Protein AF-A0A161XXF6-F1 (afdb_monomer_lite)

Structure (mmCIF, N/CA/C/O backbone):
data_AF-A0A161XXF6-F1
#
_entry.id   AF-A0A161XXF6-F1
#
loop_
_atom_site.group_PDB
_atom_site.id
_atom_site.type_symbol
_atom_site.label_atom_id
_atom_site.label_alt_id
_atom_site.label_comp_id
_atom_site.label_asym_id
_atom_site.label_entity_id
_atom_site.label_seq_id
_atom_site.pdbx_PDB_ins_code
_atom_site.Cartn_x
_atom_site.Cartn_y
_atom_site.Cartn_z
_atom_site.occupancy
_atom_site.B_iso_or_equiv
_atom_site.auth_seq_id
_atom_site.auth_comp_id
_atom_site.auth_asym_id
_atom_site.auth_atom_id
_atom_site.pdbx_PDB_model_num
ATOM 1 N N . LYS A 1 1 ? -40.944 -19.145 13.066 1.00 47.69 1 LYS A N 1
ATOM 2 C CA . LYS A 1 1 ? -40.219 -17.885 12.767 1.00 47.69 1 LYS A CA 1
ATOM 3 C C . LYS A 1 1 ? -38.837 -18.257 12.249 1.00 47.69 1 LYS A C 1
ATOM 5 O O . LYS A 1 1 ? -38.021 -18.710 13.036 1.00 47.69 1 LYS A O 1
ATOM 10 N N . GLN A 1 2 ? -38.621 -18.173 10.940 1.00 48.03 2 GLN A N 1
ATOM 11 C CA . GLN A 1 2 ? -37.328 -18.435 10.308 1.00 48.03 2 GLN A CA 1
ATOM 12 C C . GLN A 1 2 ? -36.567 -17.102 10.291 1.00 48.03 2 GLN A C 1
ATOM 14 O O . GLN A 1 2 ? -37.094 -16.112 9.785 1.00 48.03 2 GLN A O 1
ATOM 19 N N . LEU A 1 3 ? -35.402 -17.041 10.943 1.00 46.12 3 LEU A N 1
ATOM 20 C CA . LEU A 1 3 ? -34.532 -15.865 10.924 1.00 46.12 3 LEU A CA 1
ATOM 21 C C . LEU A 1 3 ? -33.946 -15.727 9.517 1.00 46.12 3 LEU A C 1
ATOM 23 O O . LEU A 1 3 ? -33.063 -16.489 9.132 1.00 46.12 3 LEU A O 1
ATOM 27 N N . GLY A 1 4 ? -34.466 -14.773 8.747 1.00 45.09 4 GLY A N 1
ATOM 28 C CA . GLY A 1 4 ? -33.866 -14.360 7.486 1.00 45.09 4 GLY A CA 1
ATOM 29 C C . GLY A 1 4 ? -32.522 -13.700 7.768 1.00 45.09 4 GLY A C 1
ATO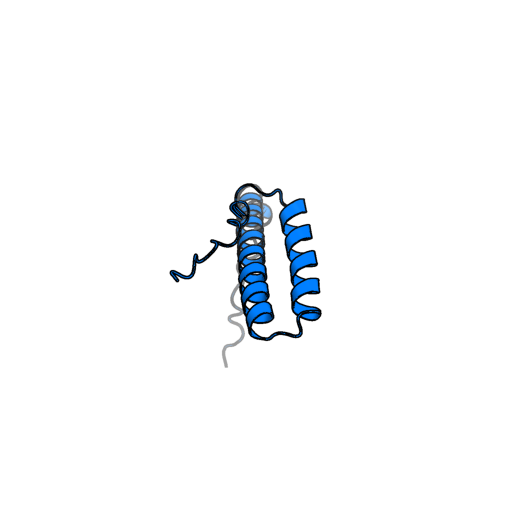M 30 O O . GLY A 1 4 ? -32.478 -12.559 8.223 1.00 45.09 4 GLY A O 1
ATOM 31 N N . LEU A 1 5 ? -31.436 -14.431 7.524 1.00 50.31 5 LEU A N 1
ATOM 32 C CA . LEU A 1 5 ? -30.093 -13.871 7.436 1.00 50.31 5 LEU A CA 1
ATOM 33 C C . LEU A 1 5 ? -30.073 -12.960 6.206 1.00 50.31 5 LEU A C 1
ATOM 35 O O . LEU A 1 5 ? -29.970 -13.433 5.078 1.00 50.31 5 LEU A O 1
ATOM 39 N N . GLN A 1 6 ? -30.253 -11.658 6.423 1.00 44.66 6 GLN A N 1
ATOM 40 C CA . GLN A 1 6 ? -30.001 -10.663 5.390 1.00 44.66 6 GLN A CA 1
ATOM 41 C C . GLN A 1 6 ? -28.502 -10.701 5.101 1.00 44.66 6 GLN A C 1
ATOM 43 O O . GLN A 1 6 ? -27.688 -10.348 5.955 1.00 44.66 6 GLN A O 1
ATOM 48 N N . GLU A 1 7 ? -28.145 -11.199 3.919 1.00 45.03 7 GLU A N 1
ATOM 49 C CA . GLU A 1 7 ? -26.790 -11.093 3.399 1.00 45.03 7 GLU A CA 1
ATOM 50 C C . GLU A 1 7 ? -26.411 -9.609 3.400 1.00 45.03 7 GLU A C 1
ATOM 52 O O . GLU A 1 7 ? -27.068 -8.785 2.760 1.00 45.03 7 GLU A O 1
ATOM 57 N N . ALA A 1 8 ? -25.371 -9.265 4.163 1.00 50.56 8 ALA A N 1
ATOM 58 C CA . ALA A 1 8 ? -24.756 -7.950 4.094 1.00 50.56 8 ALA A CA 1
ATOM 59 C C . ALA A 1 8 ? -24.468 -7.625 2.617 1.00 50.56 8 ALA A C 1
ATOM 61 O O . ALA A 1 8 ? -24.064 -8.528 1.873 1.00 50.56 8 ALA A O 1
ATOM 62 N N . PRO A 1 9 ? -24.686 -6.377 2.161 1.00 40.59 9 PRO A N 1
ATOM 63 C CA . PRO A 1 9 ? -24.431 -6.017 0.776 1.00 40.59 9 PRO A CA 1
ATOM 64 C C . PRO A 1 9 ? -23.005 -6.439 0.424 1.00 40.59 9 PRO A C 1
ATOM 66 O O . PRO A 1 9 ? -22.054 -6.028 1.088 1.00 40.59 9 PRO A O 1
ATOM 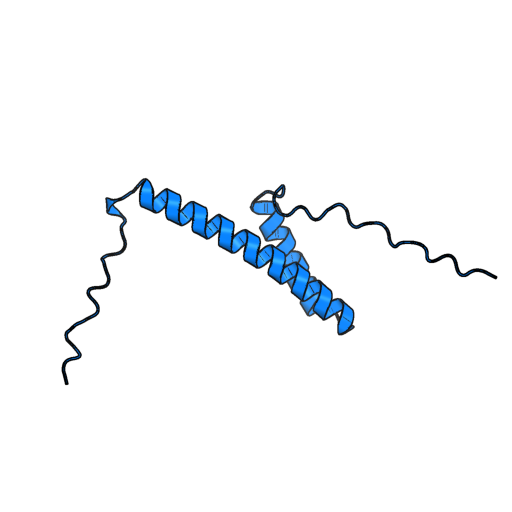69 N N . LYS A 1 10 ? -22.878 -7.305 -0.592 1.00 50.12 10 LYS A N 1
ATOM 70 C CA . LYS A 1 10 ? -21.594 -7.679 -1.190 1.00 50.12 10 LYS A CA 1
ATOM 71 C C . LYS A 1 10 ? -20.843 -6.381 -1.457 1.00 50.12 10 LYS A C 1
ATOM 73 O O . LYS A 1 10 ? -21.258 -5.618 -2.331 1.00 50.12 10 LYS A O 1
ATOM 78 N N . GLU A 1 11 ? -19.786 -6.125 -0.679 1.00 48.31 11 GLU A N 1
ATOM 79 C CA . GLU A 1 11 ? -18.851 -5.037 -0.955 1.00 48.31 11 GLU A CA 1
ATOM 80 C C . GLU A 1 11 ? -18.537 -5.091 -2.456 1.00 48.31 11 GLU A C 1
ATOM 82 O O . GLU A 1 11 ? -18.277 -6.190 -2.969 1.00 48.31 11 GLU A O 1
ATOM 87 N N . PRO A 1 12 ? -18.628 -3.964 -3.189 1.00 49.53 12 PRO A N 1
ATOM 88 C CA . PRO A 1 12 ? -18.323 -3.960 -4.610 1.00 49.53 12 PRO A CA 1
ATOM 89 C C . PRO A 1 12 ? -16.950 -4.595 -4.758 1.00 49.53 12 PRO A C 1
ATOM 91 O O . PRO A 1 12 ? -16.012 -4.162 -4.089 1.00 49.53 12 PRO A O 1
ATOM 94 N N . ALA A 1 13 ? -16.890 -5.678 -5.542 1.00 49.09 13 ALA A N 1
ATOM 95 C CA . ALA A 1 13 ? -15.732 -6.550 -5.666 1.00 49.09 13 ALA A CA 1
ATOM 96 C C . ALA A 1 13 ? -14.453 -5.716 -5.586 1.00 49.09 13 ALA A C 1
ATOM 98 O O . ALA A 1 13 ? -14.196 -4.892 -6.467 1.00 49.09 13 ALA A O 1
ATOM 99 N N . HIS A 1 14 ? -13.716 -5.891 -4.486 1.00 59.28 14 HIS A N 1
ATOM 100 C CA . HIS A 1 14 ? -12.510 -5.148 -4.137 1.00 59.28 14 HIS A CA 1
ATOM 101 C C . HIS A 1 14 ? -11.372 -5.587 -5.066 1.00 59.28 14 HIS A C 1
ATOM 103 O O . HIS A 1 14 ? -10.358 -6.145 -4.649 1.00 59.28 14 HIS A O 1
ATOM 109 N N . ASP A 1 15 ? -11.572 -5.422 -6.373 1.00 75.00 15 ASP A N 1
ATOM 110 C CA . ASP A 1 15 ? -10.658 -5.870 -7.400 1.00 75.00 15 ASP A CA 1
ATOM 111 C C . ASP A 1 15 ? -9.519 -4.860 -7.484 1.00 75.00 15 ASP A C 1
ATOM 113 O O . ASP A 1 15 ? -9.430 -4.016 -8.379 1.00 75.00 15 ASP A O 1
ATOM 117 N N . LEU A 1 16 ? -8.614 -4.967 -6.510 1.00 77.88 16 LEU A N 1
ATOM 118 C CA . LEU A 1 16 ? -7.371 -4.209 -6.391 1.00 77.88 16 LEU A CA 1
ATOM 119 C C . LEU A 1 16 ? -6.561 -4.201 -7.699 1.00 77.88 16 LEU A C 1
ATOM 121 O O . LEU A 1 16 ? -5.685 -3.353 -7.901 1.00 77.88 16 LEU A O 1
ATOM 125 N N . LYS A 1 17 ? -6.813 -5.154 -8.610 1.00 73.94 17 LYS A N 1
ATOM 126 C CA . LYS A 1 17 ? -6.183 -5.213 -9.932 1.00 73.94 17 LYS A CA 1
ATOM 127 C C . LYS A 1 17 ? -6.627 -4.067 -10.847 1.00 73.94 17 LYS A C 1
ATOM 129 O O . LYS A 1 17 ? -5.790 -3.618 -11.628 1.00 73.94 17 LYS A O 1
ATOM 134 N N . LYS A 1 18 ? -7.854 -3.560 -10.711 1.00 82.88 18 LYS A N 1
ATOM 135 C CA . LYS A 1 18 ? -8.425 -2.501 -11.563 1.00 82.88 18 LYS A CA 1
ATOM 136 C C . LYS A 1 18 ? -8.132 -1.083 -11.077 1.00 82.88 18 LYS A C 1
ATOM 138 O O . LYS A 1 18 ? -8.174 -0.154 -11.872 1.00 82.88 18 LYS A O 1
ATOM 143 N N . LEU A 1 19 ? -7.813 -0.920 -9.794 1.00 85.25 19 LEU A N 1
ATOM 144 C CA . LEU A 1 19 ? -7.510 0.389 -9.215 1.00 85.25 19 LEU A CA 1
ATOM 145 C C . LEU A 1 19 ? -6.243 1.002 -9.816 1.00 85.25 19 LEU A C 1
ATOM 147 O O . LEU A 1 19 ? -5.253 0.293 -10.041 1.00 85.25 19 LEU A O 1
ATOM 151 N N . SER A 1 20 ? -6.254 2.320 -10.022 1.00 91.56 20 SER A N 1
ATOM 152 C CA . SER A 1 20 ? -5.056 3.083 -10.381 1.00 91.56 20 SER A CA 1
ATOM 153 C C . SER A 1 20 ? -4.044 3.098 -9.222 1.00 91.56 20 SER A C 1
ATOM 155 O O . SER A 1 20 ? -4.366 2.736 -8.088 1.00 91.56 20 SER A O 1
ATOM 157 N N . ALA A 1 21 ? -2.798 3.510 -9.480 1.00 90.50 21 ALA A N 1
ATOM 158 C CA . ALA A 1 21 ? -1.804 3.666 -8.411 1.00 90.50 21 ALA A CA 1
ATOM 159 C C . ALA A 1 21 ? -2.237 4.730 -7.385 1.00 90.50 21 ALA A C 1
ATOM 161 O O . ALA A 1 21 ? -2.079 4.535 -6.182 1.00 90.50 21 ALA A O 1
ATOM 162 N N . GLN A 1 22 ? -2.847 5.818 -7.862 1.00 92.81 22 GLN A N 1
ATOM 163 C CA . GLN A 1 22 ? -3.371 6.874 -7.005 1.00 92.81 22 GLN A CA 1
ATOM 164 C C . GLN A 1 22 ? -4.492 6.356 -6.097 1.00 92.81 22 GLN A C 1
ATOM 166 O O . GLN A 1 22 ? -4.489 6.649 -4.903 1.00 92.81 22 GLN A O 1
ATOM 171 N N . ASP A 1 23 ? -5.418 5.560 -6.632 1.00 93.88 23 ASP A N 1
ATOM 172 C CA . ASP A 1 23 ? -6.535 5.028 -5.844 1.00 93.88 23 ASP A CA 1
ATOM 173 C C . ASP A 1 23 ? -6.071 3.985 -4.827 1.00 93.88 23 ASP A C 1
ATOM 175 O O . ASP A 1 23 ? -6.564 3.970 -3.701 1.00 93.88 23 ASP A O 1
ATOM 179 N N . LEU A 1 24 ? -5.075 3.160 -5.175 1.00 94.19 24 LEU A N 1
ATOM 180 C CA . LEU A 1 24 ? -4.445 2.245 -4.219 1.00 94.19 24 LEU A CA 1
ATOM 181 C C . LEU A 1 24 ? -3.784 3.000 -3.061 1.00 94.19 24 LEU A C 1
ATOM 183 O O . LEU A 1 24 ? -3.981 2.627 -1.908 1.00 94.19 24 LEU A O 1
ATOM 187 N N . ASN A 1 25 ? -3.048 4.079 -3.345 1.00 93.75 25 ASN A N 1
ATOM 188 C CA . ASN A 1 25 ? -2.403 4.883 -2.304 1.00 93.75 25 ASN A CA 1
ATOM 189 C C . ASN A 1 25 ? -3.432 5.579 -1.403 1.00 93.75 25 ASN A C 1
ATOM 191 O O . ASN A 1 25 ? -3.290 5.557 -0.181 1.00 93.75 25 ASN A O 1
ATOM 195 N N . LYS A 1 26 ? -4.500 6.140 -1.988 1.00 96.12 26 LYS A N 1
ATOM 196 C CA . LYS A 1 26 ? -5.613 6.728 -1.224 1.00 96.12 26 LYS A CA 1
ATOM 197 C C . LYS A 1 26 ? -6.309 5.683 -0.351 1.00 96.12 26 LYS A C 1
ATOM 199 O O . LYS A 1 26 ? -6.566 5.943 0.822 1.00 96.12 26 LYS A O 1
ATOM 204 N N . SER A 1 27 ? -6.574 4.495 -0.897 1.00 95.50 27 SER A N 1
ATOM 205 C CA . SER A 1 27 ? -7.159 3.372 -0.156 1.00 95.50 27 SER A CA 1
ATOM 206 C C . SER A 1 27 ? -6.268 2.950 1.015 1.00 95.50 27 SER A C 1
ATOM 208 O O . SER A 1 27 ? -6.760 2.823 2.135 1.00 95.50 27 SER A O 1
ATOM 210 N N . TYR A 1 28 ? -4.955 2.827 0.795 1.00 97.19 28 TYR A N 1
ATOM 211 C CA . TYR A 1 28 ? -3.988 2.499 1.843 1.00 97.19 28 TYR A CA 1
ATOM 212 C C . TYR A 1 28 ? -4.008 3.526 2.982 1.00 97.19 28 TYR A C 1
ATOM 214 O O . TYR A 1 28 ? -4.156 3.154 4.145 1.00 97.19 28 TYR A O 1
ATOM 222 N N . GLN A 1 29 ? -3.936 4.820 2.655 1.00 97.31 29 GLN A N 1
ATOM 223 C CA . GLN A 1 29 ? -3.985 5.900 3.646 1.00 97.31 29 GLN A CA 1
ATOM 224 C C . GLN A 1 29 ? -5.302 5.900 4.435 1.00 97.31 29 GLN A C 1
ATOM 226 O O . GLN A 1 29 ? -5.289 6.011 5.661 1.00 97.31 29 GLN A O 1
ATOM 231 N N . GLY A 1 30 ? -6.436 5.727 3.752 1.00 97.75 30 GLY A N 1
ATOM 232 C CA . GLY A 1 30 ? -7.745 5.643 4.398 1.00 97.75 30 GLY A CA 1
ATOM 233 C C . GLY A 1 30 ? -7.867 4.437 5.333 1.00 97.75 30 GLY A C 1
ATOM 234 O O . GLY A 1 30 ? -8.369 4.569 6.448 1.00 97.75 30 GLY A O 1
ATOM 235 N N . LEU A 1 31 ? -7.367 3.268 4.922 1.00 97.88 31 LEU A N 1
ATOM 236 C CA . LEU A 1 31 ? -7.353 2.063 5.755 1.00 97.88 31 LEU A CA 1
ATOM 237 C C . LEU A 1 31 ? -6.425 2.217 6.967 1.00 97.88 31 LEU A C 1
ATOM 239 O O . LEU A 1 31 ? -6.800 1.800 8.059 1.00 97.88 31 LEU A O 1
ATOM 243 N N . GLN A 1 32 ? -5.264 2.870 6.828 1.00 98.38 32 GLN A N 1
ATOM 244 C CA . GLN A 1 32 ? -4.395 3.170 7.974 1.00 98.38 32 GLN A CA 1
ATOM 245 C C . GLN A 1 32 ? -5.118 4.009 9.034 1.00 98.38 32 GLN A C 1
ATOM 247 O O . GLN A 1 32 ? -4.993 3.719 10.224 1.00 98.38 32 GLN A O 1
ATOM 252 N N . GLN A 1 33 ? -5.887 5.018 8.617 1.00 98.38 33 GLN A N 1
ATOM 253 C CA . GLN A 1 33 ? -6.672 5.842 9.541 1.00 98.38 33 GLN A CA 1
ATOM 254 C C . GLN A 1 33 ? -7.787 5.030 10.212 1.00 98.38 33 GLN A C 1
ATOM 256 O O . GLN A 1 33 ? -7.945 5.099 11.429 1.00 98.38 33 GLN A O 1
ATOM 261 N N . GLN A 1 34 ? -8.511 4.204 9.451 1.00 97.88 34 GLN A N 1
ATOM 262 C CA . GLN A 1 34 ? -9.569 3.347 9.997 1.00 97.88 34 GLN A CA 1
ATOM 263 C C . GLN A 1 34 ? -9.029 2.327 11.009 1.00 97.88 34 GLN A C 1
ATOM 265 O O . GLN A 1 34 ? -9.623 2.148 12.068 1.00 97.88 34 GLN A O 1
ATOM 270 N N . VAL A 1 35 ? -7.876 1.700 10.740 1.00 97.44 35 VAL A N 1
ATOM 271 C CA . VAL A 1 35 ? -7.219 0.774 11.684 1.00 97.44 35 VAL A CA 1
ATOM 272 C C . VAL A 1 35 ? -6.829 1.477 12.988 1.00 97.44 35 VAL A C 1
ATOM 274 O O . VAL A 1 35 ? -6.922 0.872 14.057 1.00 97.44 35 VAL A O 1
ATOM 277 N N . GLN A 1 36 ? -6.383 2.736 12.916 1.00 97.75 36 GLN A N 1
ATOM 278 C CA . GLN A 1 36 ? -6.025 3.523 14.101 1.00 97.75 36 GLN A CA 1
ATOM 279 C C . GLN A 1 36 ? -7.251 3.897 14.940 1.00 97.75 36 GLN A C 1
ATOM 281 O O . GLN A 1 36 ? -7.176 3.869 16.164 1.00 97.75 36 GLN A O 1
ATOM 286 N N . GLN A 1 37 ? -8.370 4.220 14.290 1.00 97.94 37 GLN A N 1
ATOM 287 C CA . GLN A 1 37 ? -9.606 4.644 14.956 1.00 97.94 37 GLN A CA 1
ATOM 288 C C . GLN A 1 37 ? -10.470 3.470 15.446 1.00 97.94 37 GLN A C 1
ATOM 290 O O . GLN A 1 37 ? -11.327 3.659 16.306 1.00 97.94 37 GLN A O 1
ATOM 295 N N . ALA A 1 38 ? -10.270 2.260 14.915 1.00 97.25 38 ALA A N 1
ATOM 296 C CA . ALA A 1 38 ? -11.060 1.089 15.280 1.00 97.25 38 ALA A CA 1
ATOM 297 C C . ALA A 1 38 ? -10.842 0.685 16.749 1.00 97.25 38 ALA A C 1
ATOM 299 O O . ALA A 1 38 ? -9.752 0.268 17.150 1.00 97.25 38 ALA A O 1
ATOM 300 N N . THR A 1 39 ? -11.915 0.760 17.538 1.00 97.44 39 THR A N 1
ATOM 301 C CA . THR A 1 39 ? -11.948 0.341 18.948 1.00 97.44 39 THR A CA 1
ATOM 302 C C . THR A 1 39 ? -12.353 -1.124 19.113 1.00 97.44 39 THR A C 1
ATOM 304 O O . THR A 1 39 ? -11.938 -1.773 20.070 1.00 97.44 39 THR A O 1
ATOM 307 N N . ASN A 1 40 ? -13.125 -1.673 18.168 1.00 98.06 40 ASN A N 1
ATOM 308 C CA . ASN A 1 40 ? -13.514 -3.079 18.159 1.00 98.06 40 ASN A CA 1
ATOM 309 C C . ASN A 1 40 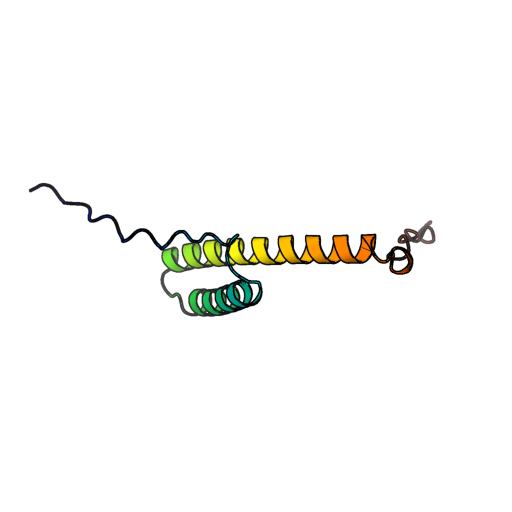? -12.363 -3.966 17.618 1.00 98.06 40 ASN A C 1
ATOM 311 O O . ASN A 1 40 ? -11.929 -3.753 16.481 1.00 98.06 40 ASN A O 1
ATOM 315 N N . PRO A 1 41 ? -11.886 -4.980 18.371 1.00 97.38 41 PRO A N 1
ATOM 316 C CA . PRO A 1 41 ? -10.760 -5.822 17.949 1.00 97.38 41 PRO A CA 1
ATOM 317 C C . PRO A 1 41 ? -11.006 -6.626 16.667 1.00 97.38 41 PRO A C 1
ATOM 319 O O . PRO A 1 41 ? -10.101 -6.750 15.842 1.00 97.38 41 PRO A O 1
ATOM 322 N N . GLN A 1 42 ? -12.223 -7.140 16.479 1.00 97.06 42 GLN A N 1
ATOM 323 C CA . GLN A 1 42 ? -12.581 -7.939 15.307 1.00 97.06 42 GLN A CA 1
ATOM 324 C C . GLN A 1 42 ? -12.575 -7.072 14.045 1.00 97.06 42 GLN A C 1
ATOM 326 O O . GLN A 1 42 ? -11.897 -7.391 13.070 1.00 97.06 42 GLN A O 1
ATOM 331 N N . GLN A 1 43 ? -13.235 -5.912 14.108 1.00 96.19 43 GLN A N 1
ATOM 332 C CA . GLN A 1 43 ? -13.222 -4.929 13.024 1.00 96.19 43 GLN A CA 1
ATOM 333 C C . GLN A 1 43 ? -11.794 -4.467 12.708 1.00 96.19 43 GLN A C 1
ATOM 335 O O . GLN A 1 43 ? -11.419 -4.322 11.545 1.00 96.19 43 GLN A O 1
ATOM 340 N N . LYS A 1 44 ? -10.970 -4.251 13.739 1.00 98.06 44 LYS A N 1
ATOM 341 C CA . LYS A 1 44 ? -9.572 -3.856 13.562 1.00 98.06 44 LYS A CA 1
ATOM 342 C C . LYS A 1 44 ? -8.771 -4.923 12.815 1.00 98.06 44 LYS A C 1
ATOM 344 O O . LYS A 1 44 ? -8.003 -4.566 11.925 1.00 98.06 44 LYS A O 1
ATOM 349 N N . SER A 1 45 ? -8.967 -6.203 13.133 1.00 97.56 45 SER A N 1
ATOM 350 C CA . SER A 1 45 ? -8.311 -7.311 12.428 1.00 97.56 45 SER A CA 1
ATOM 351 C C . SER A 1 45 ? -8.725 -7.375 10.954 1.00 97.56 45 SER A C 1
ATOM 353 O O . SER A 1 45 ? -7.873 -7.480 10.073 1.00 97.56 45 SER A O 1
ATOM 355 N N . GLU A 1 46 ? -10.015 -7.212 10.657 1.00 97.75 46 GLU A N 1
ATOM 356 C CA . GLU A 1 46 ? -10.517 -7.183 9.277 1.00 97.75 46 GLU A CA 1
ATOM 357 C C . GLU A 1 46 ? -9.938 -6.011 8.473 1.00 97.75 46 GLU A C 1
ATOM 359 O O . GLU A 1 46 ? -9.488 -6.187 7.338 1.00 97.75 46 GLU A O 1
ATOM 364 N N . LEU A 1 47 ? -9.876 -4.820 9.075 1.00 97.94 47 LEU A N 1
ATOM 365 C CA . LEU A 1 47 ? -9.258 -3.645 8.460 1.00 97.94 47 LEU A CA 1
ATOM 366 C C . LEU A 1 47 ? -7.751 -3.835 8.234 1.00 97.94 47 LEU A C 1
ATOM 368 O O . LEU A 1 47 ? -7.234 -3.416 7.199 1.00 97.94 47 LEU A O 1
ATOM 372 N N . GLN A 1 48 ? -7.045 -4.489 9.162 1.00 97.62 48 GLN A N 1
ATOM 373 C CA . GLN A 1 48 ? -5.626 -4.824 9.003 1.00 97.62 48 GLN A CA 1
ATOM 374 C C . GLN A 1 48 ? -5.393 -5.804 7.849 1.00 97.62 48 GLN A C 1
ATOM 376 O O . GLN A 1 48 ? -4.450 -5.614 7.082 1.00 97.62 48 GLN A O 1
ATOM 381 N N . ASN A 1 49 ? -6.266 -6.799 7.675 1.00 97.38 49 ASN A N 1
ATOM 382 C CA . ASN A 1 49 ? -6.191 -7.725 6.544 1.00 97.38 49 ASN A CA 1
ATOM 383 C C . ASN A 1 49 ? -6.376 -6.983 5.211 1.00 97.38 49 ASN A C 1
ATOM 385 O O . ASN A 1 49 ? -5.541 -7.110 4.316 1.00 97.38 49 ASN A O 1
ATOM 389 N N . LYS A 1 50 ? -7.392 -6.112 5.116 1.00 96.19 50 LYS A N 1
ATOM 390 C CA . LYS A 1 50 ? -7.613 -5.256 3.934 1.00 96.19 50 LYS A CA 1
ATOM 391 C C . LYS A 1 50 ? -6.415 -4.345 3.653 1.00 96.19 50 LYS A C 1
ATOM 393 O O . LYS A 1 50 ? -5.989 -4.205 2.506 1.00 96.19 50 LYS A O 1
ATOM 398 N N . LEU A 1 51 ? -5.847 -3.742 4.698 1.00 97.50 51 LEU A N 1
ATOM 399 C CA . LEU A 1 51 ? -4.661 -2.894 4.590 1.00 97.50 51 LEU A CA 1
ATOM 400 C C . LEU A 1 51 ? -3.454 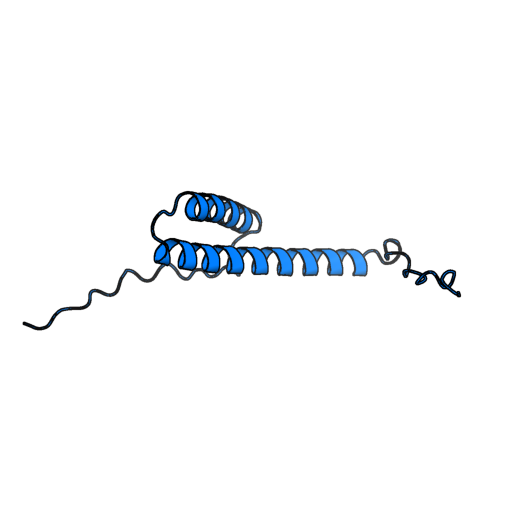-3.682 4.062 1.00 97.50 51 LEU A C 1
ATOM 402 O O . LEU A 1 51 ? -2.743 -3.195 3.180 1.00 97.50 51 LEU A O 1
ATOM 406 N N . ASN A 1 52 ? -3.245 -4.904 4.559 1.00 97.31 52 ASN A N 1
ATOM 407 C CA . ASN A 1 52 ? -2.180 -5.789 4.100 1.00 97.31 52 ASN A CA 1
ATOM 408 C C . ASN A 1 52 ? -2.358 -6.180 2.624 1.00 97.31 52 ASN A C 1
ATOM 410 O O . ASN A 1 52 ? -1.391 -6.143 1.866 1.00 97.31 52 ASN A O 1
ATOM 414 N N . ASP A 1 53 ? -3.580 -6.470 2.176 1.00 96.25 53 ASP A N 1
ATOM 415 C CA . ASP A 1 53 ? -3.842 -6.794 0.769 1.00 96.25 53 ASP A CA 1
ATOM 416 C C . ASP A 1 53 ? -3.499 -5.627 -0.170 1.00 96.25 53 ASP A C 1
ATOM 418 O O . ASP A 1 53 ? -2.850 -5.816 -1.209 1.00 96.25 53 ASP A O 1
ATOM 422 N N . VAL A 1 54 ? -3.872 -4.400 0.213 1.00 95.44 54 VAL A N 1
ATOM 423 C CA . VAL A 1 54 ? -3.501 -3.182 -0.524 1.00 95.44 54 VAL A CA 1
ATOM 424 C C . VAL A 1 54 ? -1.983 -2.988 -0.519 1.00 95.44 54 VAL A C 1
ATOM 426 O O . VAL A 1 54 ? -1.402 -2.745 -1.581 1.00 95.44 54 VAL A O 1
ATOM 429 N N . HIS A 1 55 ? -1.328 -3.155 0.635 1.00 97.25 55 HIS A N 1
ATOM 430 C CA . HIS A 1 55 ? 0.127 -3.048 0.766 1.00 97.25 55 HIS A CA 1
ATOM 431 C C . HIS A 1 55 ? 0.848 -4.005 -0.187 1.00 97.25 55 HIS A C 1
ATOM 433 O O . HIS A 1 55 ? 1.669 -3.589 -1.003 1.00 97.25 55 HIS A O 1
ATOM 439 N N . GLN A 1 56 ? 0.485 -5.288 -0.141 1.00 95.94 56 GLN A N 1
ATOM 440 C CA . GLN A 1 56 ? 1.061 -6.324 -0.994 1.00 95.94 56 GLN A CA 1
ATOM 441 C C . GLN A 1 56 ? 0.864 -6.003 -2.475 1.00 95.94 56 GLN A C 1
ATOM 443 O O . GLN A 1 56 ? 1.754 -6.240 -3.297 1.00 95.94 56 GLN A O 1
ATOM 448 N N . LYS A 1 57 ? -0.293 -5.442 -2.846 1.00 93.81 57 LYS A N 1
ATOM 449 C CA . LYS A 1 57 ? -0.560 -5.059 -4.231 1.00 93.81 57 LYS A CA 1
ATOM 450 C C . LYS A 1 57 ? 0.334 -3.913 -4.698 1.00 93.81 57 LYS A C 1
ATOM 452 O O . LYS A 1 57 ? 0.864 -4.002 -5.810 1.00 93.81 57 LYS A O 1
ATOM 457 N N . ILE A 1 58 ? 0.481 -2.869 -3.883 1.00 93.75 58 ILE A N 1
ATOM 458 C CA . ILE A 1 58 ? 1.359 -1.729 -4.171 1.00 93.75 58 ILE A CA 1
ATOM 459 C C . ILE A 1 58 ? 2.797 -2.231 -4.308 1.00 93.75 58 ILE A C 1
ATOM 461 O O . ILE A 1 58 ? 3.393 -2.050 -5.368 1.00 93.75 58 ILE A O 1
ATOM 465 N N . SER A 1 59 ? 3.303 -2.968 -3.316 1.00 95.19 59 SER A N 1
ATOM 466 C CA . SER A 1 59 ? 4.668 -3.508 -3.310 1.00 95.19 59 SER A CA 1
ATOM 467 C C . SER A 1 59 ? 4.969 -4.351 -4.551 1.00 95.19 59 SER A C 1
ATOM 469 O O . SER A 1 59 ? 5.962 -4.107 -5.233 1.00 95.19 59 SER A O 1
ATOM 471 N N . LYS A 1 60 ? 4.070 -5.273 -4.932 1.00 94.88 60 LYS A N 1
ATOM 472 C CA . LYS A 1 60 ? 4.224 -6.088 -6.153 1.00 94.88 60 LYS A CA 1
ATOM 473 C C . LYS A 1 60 ? 4.261 -5.245 -7.431 1.00 94.88 60 LYS A C 1
ATOM 475 O O . LYS A 1 60 ? 5.032 -5.548 -8.340 1.00 94.88 60 LYS A O 1
ATOM 480 N N . ARG A 1 61 ? 3.421 -4.206 -7.541 1.00 94.25 61 ARG A N 1
ATOM 481 C CA . ARG A 1 61 ? 3.418 -3.315 -8.717 1.00 94.25 61 ARG A CA 1
ATOM 482 C C . ARG A 1 61 ? 4.699 -2.493 -8.795 1.00 94.25 61 ARG A C 1
ATOM 484 O O . ARG A 1 61 ? 5.298 -2.442 -9.865 1.00 94.25 61 ARG A O 1
ATOM 491 N N . THR A 1 62 ? 5.125 -1.913 -7.677 1.00 91.12 62 THR A N 1
ATOM 492 C CA . THR A 1 62 ? 6.356 -1.125 -7.593 1.00 91.12 62 THR A CA 1
ATOM 493 C C . THR A 1 62 ? 7.574 -1.979 -7.923 1.00 91.12 62 THR A C 1
ATOM 495 O O . THR A 1 62 ? 8.374 -1.588 -8.764 1.00 91.12 62 THR A O 1
ATOM 498 N N . GLN A 1 63 ? 7.679 -3.186 -7.357 1.00 93.75 63 GLN A N 1
ATOM 499 C CA . GLN A 1 63 ? 8.775 -4.106 -7.666 1.00 93.75 63 GLN A CA 1
ATOM 500 C C . GLN A 1 63 ? 8.828 -4.445 -9.161 1.00 93.75 63 GLN A C 1
ATOM 502 O O . GLN A 1 63 ? 9.897 -4.381 -9.762 1.00 93.75 63 GLN A O 1
ATOM 507 N N . LYS A 1 64 ? 7.678 -4.735 -9.785 1.00 93.06 64 LYS A N 1
ATOM 508 C CA . LYS A 1 64 ? 7.610 -5.005 -11.229 1.00 93.06 64 LYS A CA 1
ATOM 509 C C . LYS A 1 64 ? 8.069 -3.805 -12.067 1.00 93.06 64 LYS A C 1
ATOM 511 O O . LYS A 1 64 ? 8.759 -3.993 -13.062 1.00 93.06 64 LYS A O 1
ATOM 516 N N . GLN A 1 65 ? 7.683 -2.588 -11.686 1.00 92.56 65 GLN A N 1
ATOM 517 C CA . GLN A 1 65 ? 8.098 -1.370 -12.389 1.00 92.56 65 GLN A CA 1
ATOM 518 C C . GLN A 1 65 ? 9.596 -1.100 -12.237 1.00 92.56 65 GLN A C 1
ATOM 520 O O . GLN A 1 65 ? 10.249 -0.785 -13.225 1.00 92.56 65 GLN A O 1
ATOM 525 N N . LEU A 1 66 ? 10.145 -1.274 -11.032 1.00 91.81 66 LEU A N 1
ATOM 526 C CA . LEU A 1 66 ? 11.579 -1.122 -10.779 1.00 91.81 66 LEU A CA 1
ATOM 527 C C . LEU A 1 66 ? 12.404 -2.152 -11.554 1.00 91.81 66 LEU A C 1
ATOM 529 O O . LEU A 1 66 ? 13.427 -1.802 -12.133 1.00 91.81 66 LEU A O 1
ATOM 533 N N . GLN A 1 67 ? 11.939 -3.401 -11.612 1.00 90.50 67 GLN A N 1
ATOM 534 C CA . GLN A 1 67 ? 12.591 -4.437 -12.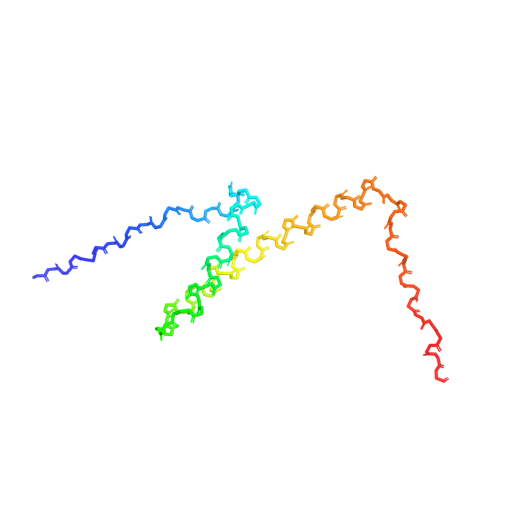405 1.00 90.50 67 GLN A CA 1
ATOM 535 C C . GLN A 1 67 ? 12.576 -4.090 -13.899 1.00 90.50 67 GLN A C 1
ATOM 537 O O . GLN A 1 67 ? 13.626 -4.105 -14.532 1.00 90.50 67 GLN A O 1
ATOM 542 N N . ALA A 1 68 ? 11.418 -3.706 -14.446 1.00 92.12 68 ALA A N 1
ATOM 543 C CA . ALA A 1 68 ? 11.313 -3.302 -15.848 1.00 92.12 68 ALA A CA 1
ATOM 544 C C . ALA A 1 68 ? 12.200 -2.084 -16.165 1.00 92.12 68 ALA A C 1
ATOM 546 O O . ALA A 1 68 ? 12.831 -2.030 -17.218 1.00 92.12 68 ALA A O 1
ATOM 547 N N . PHE A 1 69 ? 12.288 -1.124 -15.240 1.00 89.44 69 PHE A N 1
ATOM 548 C CA . PHE A 1 69 ? 13.188 0.018 -15.364 1.00 89.44 69 PHE A CA 1
ATOM 549 C C . PHE A 1 69 ? 14.660 -0.419 -15.404 1.00 89.44 69 PHE A C 1
ATOM 551 O O . PHE A 1 69 ? 15.400 0.037 -16.270 1.00 89.44 69 PHE A O 1
ATOM 558 N N . ALA A 1 70 ? 15.086 -1.326 -14.521 1.00 87.94 70 ALA A N 1
ATOM 559 C CA . ALA A 1 70 ? 16.457 -1.839 -14.503 1.00 87.94 70 ALA A CA 1
ATOM 560 C C . ALA A 1 70 ? 16.801 -2.664 -15.759 1.00 87.94 70 ALA A C 1
ATOM 562 O O . ALA A 1 70 ? 17.915 -2.573 -16.268 1.00 87.94 70 ALA A O 1
ATOM 563 N N . GLU A 1 71 ? 15.847 -3.437 -16.287 1.00 88.44 71 GLU A N 1
ATOM 564 C CA . GLU A 1 71 ? 16.006 -4.189 -17.540 1.00 88.44 71 GLU A CA 1
ATOM 565 C C . GLU A 1 71 ? 16.174 -3.258 -18.752 1.00 88.44 71 GLU A C 1
ATOM 567 O O . GLU A 1 71 ? 16.982 -3.543 -19.634 1.00 88.44 71 GLU A O 1
ATOM 572 N N . GLN A 1 72 ? 15.463 -2.125 -18.780 1.00 90.38 72 GLN A N 1
ATOM 573 C CA . GLN A 1 72 ? 15.609 -1.101 -19.824 1.00 90.38 72 GLN A CA 1
ATOM 574 C C . GLN A 1 72 ? 16.8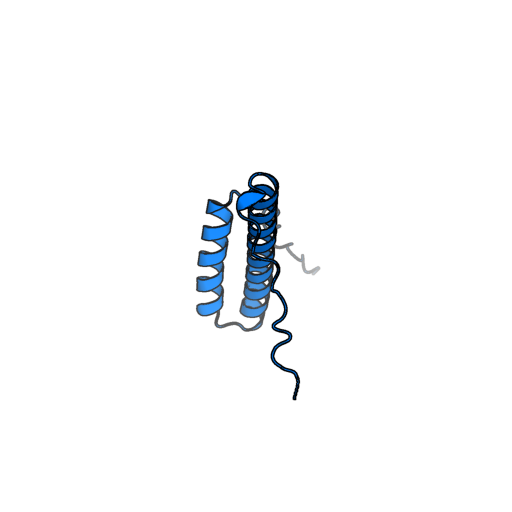76 -0.250 -19.672 1.00 90.38 72 GLN A C 1
ATOM 576 O O . GLN A 1 72 ? 17.329 0.340 -20.649 1.00 90.38 72 GLN A O 1
ATOM 581 N N . ASN A 1 73 ? 17.451 -0.186 -18.469 1.00 87.75 73 ASN A N 1
ATOM 582 C CA . ASN A 1 73 ? 18.618 0.634 -18.155 1.00 87.75 73 ASN A CA 1
ATOM 583 C C . ASN A 1 73 ? 19.743 -0.234 -17.556 1.00 87.75 73 ASN A C 1
ATOM 585 O O . ASN A 1 73 ? 20.044 -0.125 -16.364 1.00 87.75 73 ASN A O 1
ATOM 589 N N . PRO A 1 74 ? 20.387 -1.104 -18.359 1.00 78.62 74 PRO A N 1
ATOM 590 C CA . PRO A 1 74 ? 21.366 -2.077 -17.869 1.00 78.62 74 PRO A CA 1
ATOM 591 C C . PRO A 1 74 ? 22.643 -1.443 -17.294 1.00 78.62 74 PRO A C 1
ATOM 593 O O . PRO A 1 74 ? 23.365 -2.114 -16.561 1.00 78.62 74 PRO A O 1
ATOM 596 N N . GLU A 1 75 ? 22.914 -0.171 -17.589 1.00 81.25 75 GLU A N 1
ATOM 597 C CA . GLU A 1 75 ? 24.014 0.603 -16.995 1.00 81.25 75 GLU A CA 1
ATOM 598 C C . GLU A 1 75 ? 23.717 1.047 -15.548 1.00 81.25 75 GLU A C 1
ATOM 600 O O . GLU A 1 75 ? 24.640 1.347 -14.799 1.00 81.25 75 GLU A O 1
ATOM 605 N N . ILE A 1 76 ? 22.443 1.035 -15.121 1.00 72.69 76 ILE A N 1
ATOM 606 C CA . ILE A 1 76 ? 21.988 1.370 -13.753 1.00 72.69 76 ILE A CA 1
ATOM 607 C C . ILE A 1 76 ? 22.000 0.127 -12.843 1.00 72.69 76 ILE A C 1
ATOM 609 O O . ILE A 1 76 ? 21.532 0.173 -11.703 1.00 72.69 76 ILE A O 1
ATOM 613 N N . LYS A 1 77 ? 22.523 -1.017 -13.310 1.00 64.56 77 LYS A N 1
ATOM 614 C CA . LYS A 1 77 ? 22.658 -2.210 -12.465 1.00 64.56 77 LYS A CA 1
ATOM 615 C C . LYS A 1 77 ? 23.345 -1.818 -11.156 1.00 64.56 77 LYS A C 1
ATOM 617 O O . LYS A 1 77 ? 24.421 -1.223 -11.170 1.00 64.56 77 LYS A O 1
ATOM 622 N N . GLN A 1 78 ? 22.697 -2.155 -10.035 1.00 61.12 78 GLN A N 1
ATOM 623 C CA . GLN A 1 78 ? 23.344 -2.181 -8.725 1.00 61.12 78 GLN A CA 1
ATOM 624 C C . GLN A 1 78 ? 24.721 -2.817 -8.928 1.00 61.12 78 GLN A C 1
ATOM 626 O O . GLN A 1 78 ? 24.768 -3.880 -9.562 1.00 61.12 78 GLN A O 1
ATOM 631 N N . PRO A 1 79 ? 25.823 -2.194 -8.465 1.00 61.03 79 PRO A N 1
ATOM 632 C CA . PRO A 1 79 ? 27.092 -2.895 -8.467 1.00 61.03 79 PRO A CA 1
ATOM 633 C C . PRO A 1 79 ? 26.822 -4.231 -7.787 1.00 61.03 79 PRO A C 1
ATOM 635 O O . PRO A 1 79 ? 26.216 -4.247 -6.711 1.00 61.03 79 PRO A O 1
ATOM 638 N N . GLU A 1 80 ? 27.175 -5.341 -8.447 1.00 61.09 80 GLU A N 1
ATOM 639 C CA . GLU A 1 80 ? 27.159 -6.638 -7.782 1.00 61.09 80 GLU A CA 1
ATOM 640 C C . GLU A 1 80 ? 27.859 -6.394 -6.459 1.00 61.09 80 GLU A C 1
ATOM 642 O O . GLU A 1 80 ? 28.988 -5.888 -6.450 1.00 61.09 80 GLU A O 1
ATOM 647 N N . SER A 1 81 ? 27.146 -6.610 -5.350 1.00 59.31 81 SER A N 1
ATOM 648 C CA . SER A 1 81 ? 27.764 -6.530 -4.047 1.00 59.31 81 SER A CA 1
ATOM 649 C C . SER A 1 81 ? 28.881 -7.554 -4.118 1.00 59.31 81 SER A C 1
ATOM 651 O O . SER A 1 81 ? 28.654 -8.760 -4.033 1.00 59.31 81 SER A O 1
ATOM 653 N N . LYS A 1 82 ? 30.106 -7.079 -4.369 1.00 57.56 82 LYS A N 1
ATOM 654 C CA . LYS A 1 82 ? 31.309 -7.835 -4.094 1.00 57.56 82 LYS A CA 1
ATOM 655 C C . LYS A 1 82 ? 31.217 -8.009 -2.599 1.00 57.56 82 LYS A C 1
ATOM 657 O O . LYS A 1 82 ? 31.555 -7.097 -1.854 1.00 57.56 82 LYS A O 1
ATOM 662 N N . LEU A 1 83 ? 30.572 -9.105 -2.208 1.00 56.72 83 LEU A N 1
ATOM 663 C CA . LEU A 1 83 ? 30.388 -9.547 -0.846 1.00 56.72 83 LEU A CA 1
ATOM 664 C C . LEU A 1 83 ? 31.792 -9.474 -0.283 1.00 56.72 83 LEU A C 1
ATOM 666 O O . LEU A 1 83 ? 32.666 -10.195 -0.761 1.00 56.72 83 LEU A O 1
ATOM 670 N N . ASP A 1 84 ? 32.017 -8.454 0.538 1.00 59.28 84 ASP A N 1
ATOM 671 C CA . ASP A 1 84 ? 33.334 -7.966 0.891 1.00 59.28 84 ASP A CA 1
ATOM 672 C C . ASP A 1 84 ? 34.132 -9.137 1.469 1.00 59.28 84 ASP A C 1
ATOM 674 O O . ASP A 1 84 ? 33.952 -9.540 2.617 1.00 59.28 84 ASP A O 1
ATOM 678 N N . GLN A 1 85 ? 34.977 -9.750 0.632 1.00 59.06 85 GLN A N 1
ATOM 679 C CA . GLN A 1 85 ? 35.809 -10.895 1.003 1.00 59.06 85 GLN A CA 1
ATOM 680 C C . GLN A 1 85 ? 36.917 -10.479 1.989 1.00 59.06 85 GLN A C 1
ATOM 682 O O . GLN A 1 85 ? 37.753 -11.308 2.348 1.00 59.06 85 GLN A O 1
ATOM 687 N N . SER A 1 86 ? 36.918 -9.216 2.435 1.00 57.72 86 SER A N 1
ATOM 688 C CA . SER A 1 86 ? 37.816 -8.652 3.442 1.00 57.72 86 SER A CA 1
ATOM 689 C C . SER A 1 86 ? 37.540 -9.157 4.865 1.00 57.72 86 SER A C 1
ATOM 691 O O . SER A 1 86 ? 38.429 -9.117 5.708 1.00 57.72 86 SER A O 1
ATOM 693 N N . LEU A 1 87 ? 36.373 -9.750 5.148 1.00 57.53 87 LEU A N 1
ATOM 694 C CA . LEU A 1 87 ? 36.129 -10.468 6.411 1.00 57.53 87 LEU A CA 1
ATOM 695 C C . LEU A 1 87 ? 36.732 -11.888 6.396 1.00 57.53 87 LEU A C 1
ATOM 697 O O . LEU A 1 87 ? 36.072 -12.880 6.708 1.00 57.53 87 LEU A O 1
ATOM 701 N N . LYS A 1 88 ? 38.014 -12.003 6.037 1.00 56.53 88 LYS A N 1
ATOM 702 C CA . LYS A 1 88 ? 38.832 -13.155 6.434 1.00 56.53 88 LYS A CA 1
ATOM 703 C C . LYS A 1 88 ? 39.449 -12.833 7.796 1.00 56.53 88 LYS A C 1
ATOM 705 O O . LYS A 1 88 ? 40.082 -11.796 7.951 1.00 56.53 88 LYS A O 1
ATOM 710 N N . ARG A 1 89 ? 39.151 -13.700 8.767 1.00 58.62 89 ARG A N 1
ATOM 711 C CA . ARG A 1 89 ? 39.602 -13.629 10.166 1.00 58.62 89 ARG A CA 1
ATOM 712 C C . ARG A 1 89 ? 41.117 -13.673 10.292 1.00 58.62 89 ARG A C 1
ATOM 714 O O . ARG A 1 89 ? 41.736 -14.380 9.465 1.00 58.62 89 ARG A O 1
#

Secondary structure (DSSP, 8-state):
------PPP------TTTS-HHHHHHHHHHHHHHHHH--SHHHHHHHHHHHHHHHHHHHHHHHHHHHHHHHH-GGG--------TT---

Organism: Secundilactobacillus collinoides (NCBI:txid33960)

Foldseek 3Di:
DDPPPDDDPDDPPPPLVPDDLVRLVVLLVVLVVVLVPDPDPVVNVVSVVVNVVSVVSNVVVVVVVVVVVCVVVVVPPDPPPPVPPVPPD

Sequence (89 aa):
KQLGLQEAPKEPAHDLKKLSAQDLNKSYQGLQQQVQQATNPQQKSELQNKLNDVHQKISKRTQKQLQAFAEQNPEIKQPESKLDQSLKR

Radius of gyration: 21.53 Å; chains: 1; bounding box: 80×25×39 Å

pLDDT: mean 80.95, std 19.22, range [40.59, 98.38]